Protein AF-X0SS34-F1 (afdb_monomer)

Mean predicted aligned error: 3.99 Å

Structure (mmCIF, N/CA/C/O backbone):
data_AF-X0SS34-F1
#
_entry.id   AF-X0SS34-F1
#
loop_
_atom_site.group_PDB
_atom_site.id
_atom_site.type_symbol
_atom_site.label_atom_id
_atom_site.label_alt_id
_atom_site.label_comp_id
_atom_site.label_asym_id
_atom_site.label_entity_id
_atom_site.label_seq_id
_atom_site.pdbx_PDB_ins_code
_atom_site.Cartn_x
_atom_site.Cartn_y
_atom_site.Cartn_z
_atom_site.occupancy
_atom_site.B_iso_or_equiv
_atom_site.auth_seq_id
_atom_site.auth_comp_id
_atom_site.auth_asym_id
_atom_site.auth_atom_id
_atom_site.pdbx_PDB_model_num
ATOM 1 N N . MET A 1 1 ? -10.205 -12.573 -11.249 1.00 83.62 1 MET A N 1
ATOM 2 C CA . MET A 1 1 ? -9.379 -11.569 -10.538 1.00 83.62 1 MET A CA 1
ATOM 3 C C . MET A 1 1 ? -9.226 -11.989 -9.090 1.00 83.62 1 MET A C 1
ATOM 5 O O . MET A 1 1 ? -10.212 -12.064 -8.363 1.00 83.62 1 MET A O 1
ATOM 9 N N . LYS A 1 2 ? -7.995 -12.260 -8.674 1.00 89.06 2 LYS A N 1
ATOM 10 C CA . LYS A 1 2 ? -7.655 -12.711 -7.327 1.00 89.06 2 LYS A CA 1
ATOM 11 C C . LYS A 1 2 ? -6.965 -11.566 -6.589 1.00 89.06 2 LYS A C 1
ATOM 13 O O . LYS A 1 2 ? -5.850 -11.261 -6.979 1.00 89.06 2 LYS A O 1
ATOM 18 N N . PRO A 1 3 ? -7.567 -10.918 -5.575 1.00 91.94 3 PRO A N 1
ATOM 19 C CA . PRO A 1 3 ? -6.926 -9.805 -4.875 1.00 91.94 3 PRO A CA 1
ATOM 20 C C . PRO A 1 3 ? -5.720 -10.260 -4.052 1.00 91.94 3 PRO A C 1
ATOM 22 O O . PRO A 1 3 ? -5.576 -11.437 -3.710 1.00 91.94 3 PRO A O 1
ATOM 25 N N . TYR A 1 4 ? -4.875 -9.300 -3.689 1.00 95.00 4 TYR A N 1
ATOM 26 C CA . TYR A 1 4 ? -3.825 -9.505 -2.704 1.00 95.00 4 TYR A CA 1
ATOM 27 C C . TYR A 1 4 ? -4.439 -9.872 -1.349 1.00 95.00 4 TYR A C 1
ATOM 29 O O . TYR A 1 4 ? -5.328 -9.185 -0.853 1.00 95.00 4 TYR A O 1
ATOM 37 N N . GLN A 1 5 ? -3.946 -10.957 -0.756 1.00 93.56 5 GLN A N 1
ATOM 38 C CA . GLN A 1 5 ? -4.359 -11.438 0.559 1.00 93.56 5 GLN A CA 1
ATOM 39 C C . GLN A 1 5 ? -3.197 -11.231 1.529 1.00 93.56 5 GLN A C 1
ATOM 41 O O . GLN A 1 5 ? -2.233 -11.998 1.523 1.00 93.56 5 GLN A O 1
ATOM 46 N N . ALA A 1 6 ? -3.270 -10.174 2.336 1.00 94.81 6 ALA A N 1
ATOM 47 C CA . ALA A 1 6 ? -2.283 -9.925 3.380 1.00 94.81 6 ALA A CA 1
ATOM 48 C C . ALA A 1 6 ? -2.383 -11.007 4.478 1.00 94.81 6 ALA A C 1
ATOM 50 O O . ALA A 1 6 ? -3.495 -11.309 4.915 1.00 94.81 6 ALA A O 1
ATOM 51 N N . PRO A 1 7 ? -1.278 -11.585 4.983 1.00 94.69 7 PRO A N 1
ATOM 52 C CA . PRO A 1 7 ? -1.301 -12.612 6.037 1.00 94.69 7 PRO A CA 1
ATOM 53 C C . PRO A 1 7 ? -1.514 -12.012 7.432 1.00 94.69 7 PRO A C 1
ATOM 55 O O . PRO A 1 7 ? -0.974 -10.944 7.718 1.00 94.69 7 PRO A O 1
ATOM 58 N N . LEU A 1 8 ? -2.322 -12.649 8.294 1.00 95.75 8 LEU A N 1
ATOM 59 C CA . LEU A 1 8 ? -2.681 -12.087 9.611 1.00 95.75 8 LEU A CA 1
ATOM 60 C C . LEU A 1 8 ? -1.471 -12.053 10.513 1.00 95.75 8 LEU A C 1
ATOM 62 O O . LEU A 1 8 ? -0.773 -13.049 10.657 1.00 95.75 8 LEU A O 1
ATOM 66 N N . ASN A 1 9 ? -1.255 -10.893 11.119 1.00 96.50 9 ASN A N 1
ATOM 67 C CA . ASN A 1 9 ? -0.244 -10.722 12.135 1.00 96.50 9 ASN A CA 1
ATOM 68 C C . ASN A 1 9 ? -0.932 -10.344 13.442 1.00 96.50 9 ASN A C 1
ATOM 70 O O . ASN A 1 9 ? -1.199 -9.174 13.707 1.00 96.50 9 ASN A O 1
ATOM 74 N N . GLU A 1 10 ? -1.230 -11.356 14.253 1.00 95.62 10 GLU A N 1
ATOM 75 C CA . GLU A 1 10 ? -1.858 -11.180 15.568 1.00 95.62 10 GLU A CA 1
ATOM 76 C C . GLU A 1 10 ? -0.973 -10.384 16.541 1.00 95.62 10 GLU A C 1
ATOM 78 O O . GLU A 1 10 ? -1.476 -9.790 17.489 1.00 95.62 10 GLU A O 1
ATOM 83 N N . ALA A 1 11 ? 0.338 -10.320 16.285 1.00 95.75 11 ALA A N 1
ATOM 84 C CA . ALA A 1 11 ? 1.299 -9.573 17.091 1.00 95.75 11 ALA A CA 1
ATOM 85 C C . ALA A 1 11 ? 1.474 -8.106 16.642 1.00 95.75 11 ALA A C 1
ATOM 87 O O . ALA A 1 11 ? 2.364 -7.412 17.139 1.00 95.75 11 ALA A O 1
ATOM 88 N N . PHE A 1 12 ? 0.669 -7.613 15.693 1.00 95.44 12 PHE A N 1
ATOM 89 C CA . PHE A 1 12 ? 0.750 -6.227 15.235 1.00 95.44 12 PHE A CA 1
ATOM 90 C C . PHE A 1 12 ? 0.122 -5.256 16.250 1.00 95.44 12 PHE A C 1
ATOM 92 O O . PHE A 1 12 ? -1.094 -5.228 16.423 1.00 95.44 12 PHE A O 1
ATOM 99 N N . VAL A 1 13 ? 0.953 -4.432 16.898 1.00 95.06 13 VAL A N 1
ATOM 100 C CA . VAL A 1 13 ? 0.562 -3.529 18.002 1.00 95.06 13 VAL A CA 1
ATOM 101 C C . VAL A 1 13 ? 1.133 -2.112 17.837 1.00 95.06 13 VAL A C 1
ATOM 103 O O . VAL A 1 13 ? 2.108 -1.915 17.106 1.00 95.06 13 VAL A O 1
ATOM 106 N N . GLY A 1 14 ? 0.572 -1.124 18.550 1.00 94.50 14 GLY A N 1
ATOM 107 C CA . GLY A 1 14 ? 1.178 0.206 18.732 1.00 94.50 14 GLY A CA 1
ATOM 108 C C . GLY A 1 14 ? 1.018 1.162 17.546 1.00 94.50 14 GLY A C 1
ATOM 109 O O . GLY A 1 14 ? 1.867 2.026 17.324 1.00 94.50 14 GLY A O 1
ATOM 110 N N . ARG A 1 15 ? -0.031 0.967 16.742 1.00 96.56 15 ARG A N 1
ATOM 111 C CA . ARG A 1 15 ? -0.343 1.733 15.518 1.00 96.56 15 ARG A CA 1
ATOM 112 C C . ARG A 1 15 ? -1.808 2.149 15.439 1.00 96.56 15 ARG A C 1
ATOM 114 O O . ARG A 1 15 ? -2.336 2.400 14.361 1.00 96.56 15 ARG A O 1
ATOM 121 N N . GLU A 1 16 ? -2.494 2.167 16.571 1.00 96.88 16 GLU A N 1
ATOM 122 C CA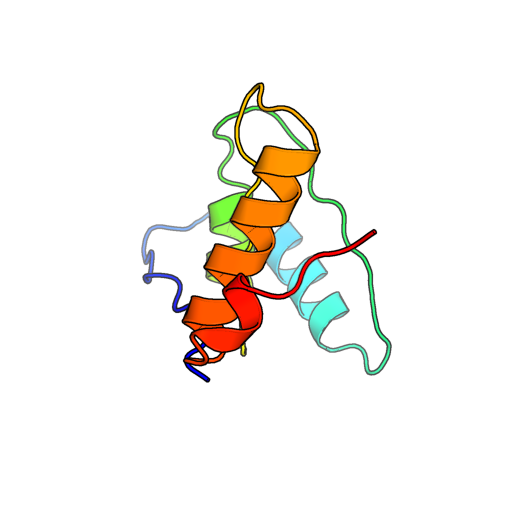 . GLU A 1 16 ? -3.938 2.357 16.674 1.00 96.88 16 GLU A CA 1
ATOM 123 C C . GLU A 1 16 ? -4.357 3.712 16.083 1.00 96.88 16 GLU A C 1
ATOM 125 O O . GLU A 1 16 ? -5.341 3.792 15.352 1.00 96.88 16 GLU A O 1
ATOM 130 N N . THR A 1 17 ? -3.563 4.762 16.316 1.00 97.62 17 THR A N 1
ATOM 131 C CA . THR A 1 17 ? -3.808 6.106 15.773 1.00 97.62 17 THR A CA 1
ATOM 132 C C . THR A 1 17 ? -3.670 6.150 14.251 1.00 97.62 17 THR A C 1
ATOM 134 O O . THR A 1 17 ? -4.537 6.694 13.566 1.00 97.62 17 THR A O 1
ATOM 137 N N . GLU A 1 18 ? -2.595 5.587 13.690 1.00 97.62 18 GLU A N 1
ATOM 138 C CA . GLU A 1 18 ? -2.395 5.566 12.239 1.00 97.62 18 GLU A CA 1
ATOM 139 C C . GLU A 1 18 ? -3.410 4.668 11.536 1.00 97.62 18 GLU A C 1
ATOM 141 O O . GLU A 1 18 ? -3.914 5.046 10.479 1.00 97.62 18 GLU A O 1
ATOM 146 N N . ARG A 1 19 ? -3.739 3.518 12.138 1.00 97.00 19 ARG A N 1
ATOM 147 C CA . ARG A 1 19 ? -4.795 2.624 11.657 1.00 97.00 19 ARG A CA 1
ATOM 148 C C . ARG A 1 19 ? -6.125 3.351 11.582 1.00 97.00 19 ARG A C 1
ATOM 150 O O . ARG A 1 19 ? -6.718 3.374 10.514 1.00 97.00 19 ARG A O 1
ATOM 157 N N . ARG A 1 20 ? -6.532 4.024 12.663 1.00 97.19 20 ARG A N 1
ATOM 158 C CA . ARG A 1 20 ? -7.782 4.787 12.696 1.00 97.19 20 ARG A CA 1
ATOM 159 C C . ARG A 1 20 ? -7.831 5.846 11.598 1.00 97.19 20 ARG A C 1
ATOM 161 O O . ARG A 1 20 ? -8.798 5.913 10.859 1.00 97.19 20 ARG A O 1
ATOM 168 N N . ARG A 1 21 ? -6.755 6.619 11.417 1.00 96.44 21 ARG A N 1
ATOM 169 C CA . ARG A 1 21 ? -6.695 7.643 10.360 1.00 96.44 21 ARG A CA 1
ATOM 170 C C . ARG A 1 21 ? -6.820 7.050 8.952 1.00 96.44 21 ARG A C 1
ATOM 172 O O . ARG A 1 21 ? -7.401 7.679 8.073 1.00 96.44 21 ARG A O 1
ATOM 179 N N . LEU A 1 22 ? -6.229 5.880 8.719 1.00 96.88 22 LEU A N 1
ATOM 180 C CA . LEU A 1 22 ? -6.338 5.160 7.450 1.00 96.88 22 LEU A CA 1
ATOM 181 C C . LEU A 1 22 ? -7.745 4.565 7.263 1.00 96.88 22 LEU A C 1
ATOM 183 O O . LEU A 1 22 ? -8.308 4.681 6.179 1.00 96.88 22 LEU A O 1
ATOM 187 N N . GLU A 1 23 ? -8.333 3.986 8.309 1.00 95.81 23 GLU A N 1
ATOM 188 C CA . GLU A 1 23 ? -9.708 3.467 8.314 1.00 95.81 23 GLU A CA 1
ATOM 189 C C . GLU A 1 23 ? -10.711 4.587 7.997 1.00 95.81 23 GLU A C 1
ATOM 191 O O . GLU A 1 23 ? -11.459 4.450 7.030 1.00 95.81 23 GLU A O 1
ATOM 196 N N . ASP A 1 24 ? -10.618 5.730 8.687 1.00 95.56 24 ASP A N 1
ATOM 197 C CA . ASP A 1 24 ? -11.455 6.916 8.462 1.00 95.56 24 ASP A CA 1
ATOM 198 C C . ASP A 1 24 ? -11.375 7.400 7.001 1.00 95.56 24 ASP A C 1
ATOM 200 O O . ASP A 1 24 ? -12.392 7.705 6.382 1.00 95.56 24 ASP A O 1
ATOM 204 N N . LEU A 1 25 ? -10.169 7.452 6.413 1.00 94.69 25 LEU A N 1
ATOM 205 C CA . LEU A 1 25 ? -9.981 7.800 4.996 1.00 94.69 25 LEU A CA 1
ATOM 206 C C . LEU A 1 25 ? -10.607 6.759 4.069 1.00 94.69 25 LEU A C 1
ATOM 208 O O . LEU A 1 25 ? -11.202 7.102 3.051 1.00 94.69 25 LEU A O 1
ATOM 212 N N . GLY A 1 26 ? -10.466 5.483 4.414 1.00 91.56 26 GLY A N 1
ATOM 213 C CA . GLY A 1 26 ? -11.013 4.387 3.639 1.00 91.56 26 GLY A CA 1
ATOM 214 C C . GLY A 1 26 ? -12.538 4.285 3.700 1.00 91.56 26 GLY A C 1
ATOM 215 O O . GLY A 1 26 ? -13.105 3.570 2.877 1.00 91.56 26 GLY A O 1
ATOM 216 N N . GLU A 1 27 ? -13.196 4.903 4.676 1.00 92.94 27 GLU A N 1
ATOM 217 C CA . GLU A 1 27 ? -14.660 4.942 4.808 1.00 92.94 27 GLU A CA 1
ATOM 218 C C . GLU A 1 27 ? -15.302 6.113 4.050 1.00 92.94 27 GLU A C 1
ATOM 220 O O . GLU A 1 27 ? -16.517 6.134 3.845 1.00 92.94 27 GLU A O 1
ATOM 225 N N . GLN A 1 28 ? -14.502 7.073 3.579 1.00 93.19 28 GLN A N 1
ATOM 226 C CA . GLN A 1 28 ? -14.999 8.179 2.766 1.00 93.19 28 GLN A CA 1
ATOM 227 C C . GLN A 1 28 ? -15.526 7.681 1.413 1.00 93.19 28 GLN A C 1
ATOM 229 O O . GLN A 1 28 ? -14.951 6.800 0.778 1.00 93.19 28 GLN A O 1
ATOM 234 N N . GLN A 1 29 ? -16.602 8.304 0.924 1.00 89.44 29 GLN A N 1
ATOM 235 C CA . GLN A 1 29 ? -17.181 7.998 -0.394 1.00 89.44 29 GLN A CA 1
ATOM 236 C C . GLN A 1 29 ? -16.422 8.645 -1.567 1.00 89.44 29 GLN A C 1
ATOM 238 O O . GLN A 1 29 ? -16.844 8.537 -2.718 1.00 89.44 29 GLN A O 1
ATOM 243 N N . SER A 1 30 ? -15.307 9.324 -1.294 1.00 93.44 30 SER A N 1
ATOM 244 C CA . SER A 1 30 ? -14.463 9.975 -2.295 1.00 93.44 30 SER A CA 1
ATOM 245 C C . SER A 1 30 ? -13.126 9.248 -2.468 1.00 93.44 30 SER A C 1
ATOM 247 O O . SER A 1 30 ? -12.532 8.836 -1.470 1.00 93.44 30 SER A O 1
ATOM 249 N N . PRO A 1 31 ? -12.587 9.159 -3.698 1.00 93.25 31 PRO A N 1
ATOM 250 C CA . PRO A 1 31 ? -11.233 8.661 -3.925 1.00 93.25 31 PRO A CA 1
ATOM 251 C C . PRO A 1 31 ? -10.184 9.496 -3.179 1.00 93.25 31 PRO A C 1
ATOM 253 O O . PRO A 1 31 ? -10.256 10.725 -3.167 1.00 93.25 31 PRO A O 1
ATOM 256 N N . ALA A 1 32 ? -9.174 8.833 -2.613 1.00 92.50 32 ALA A N 1
ATOM 257 C CA . ALA A 1 32 ? -8.072 9.477 -1.905 1.00 92.50 32 ALA A CA 1
ATOM 258 C C . ALA A 1 32 ? -6.718 8.905 -2.344 1.00 92.50 32 ALA A C 1
ATOM 260 O O . ALA A 1 32 ? -6.591 7.715 -2.632 1.00 92.50 32 ALA A O 1
ATOM 261 N N . ILE A 1 33 ? -5.690 9.757 -2.353 1.00 95.00 33 ILE A N 1
ATOM 262 C CA . ILE A 1 33 ? -4.292 9.360 -2.550 1.00 95.00 33 ILE A CA 1
ATOM 263 C C . ILE A 1 33 ? -3.557 9.590 -1.231 1.00 95.00 33 ILE A C 1
ATOM 265 O O . ILE A 1 33 ? -3.561 10.698 -0.697 1.00 95.00 33 ILE A O 1
ATOM 269 N N . VAL A 1 34 ? -2.917 8.543 -0.709 1.00 94.19 34 VAL A N 1
ATOM 270 C CA . VAL A 1 34 ? -2.209 8.580 0.576 1.00 94.19 34 VAL A CA 1
ATOM 271 C C . VAL A 1 34 ? -0.743 8.229 0.365 1.00 94.19 34 VAL A C 1
ATOM 273 O O . VAL A 1 34 ? -0.418 7.215 -0.249 1.00 94.19 34 VAL A O 1
ATOM 276 N N . VAL A 1 35 ? 0.149 9.051 0.920 1.00 95.88 35 VAL A N 1
ATOM 277 C CA . VAL A 1 35 ? 1.596 8.806 0.923 1.00 95.88 35 VAL A CA 1
ATOM 278 C C . VAL A 1 35 ? 2.046 8.502 2.350 1.00 95.88 35 VAL A C 1
ATOM 280 O O . VAL A 1 35 ? 2.017 9.374 3.215 1.00 95.88 35 VAL A O 1
ATOM 283 N N . VAL A 1 36 ? 2.487 7.266 2.600 1.00 95.56 36 VAL A N 1
ATOM 284 C CA . VAL A 1 36 ? 3.028 6.839 3.902 1.00 95.56 36 VAL A CA 1
ATOM 285 C C . VAL A 1 36 ? 4.553 6.791 3.835 1.00 95.56 36 VAL A C 1
ATOM 287 O O . VAL A 1 36 ? 5.133 5.973 3.122 1.00 95.56 36 VAL A O 1
ATOM 290 N N . TYR A 1 37 ? 5.224 7.642 4.610 1.00 96.00 37 TYR A N 1
ATOM 291 C CA . TYR A 1 37 ? 6.685 7.753 4.635 1.00 96.00 37 TYR A CA 1
ATOM 292 C C . TYR A 1 37 ? 7.268 7.466 6.026 1.00 96.00 37 TYR A C 1
ATOM 294 O O . TYR A 1 37 ? 6.565 7.421 7.030 1.00 96.00 37 TYR A O 1
ATOM 302 N N . GLY A 1 38 ? 8.577 7.202 6.084 1.00 95.00 38 GLY A N 1
ATOM 303 C CA . GLY A 1 38 ? 9.295 6.897 7.327 1.00 95.00 38 GLY A CA 1
ATOM 304 C C . GLY A 1 38 ? 10.527 6.019 7.100 1.00 95.00 38 GLY A C 1
ATOM 305 O O . GLY A 1 38 ? 10.753 5.523 5.991 1.00 95.00 38 GLY A O 1
ATOM 306 N N . ARG A 1 39 ? 11.320 5.780 8.154 1.00 93.94 39 ARG A N 1
ATOM 307 C CA . ARG A 1 39 ? 12.577 5.004 8.088 1.00 93.94 39 ARG A CA 1
ATOM 308 C C . ARG A 1 39 ? 12.364 3.602 7.492 1.00 93.94 39 ARG A C 1
ATOM 310 O O . ARG A 1 39 ? 11.275 3.023 7.559 1.00 93.94 39 ARG A O 1
ATOM 317 N N . ARG A 1 40 ? 13.409 3.037 6.877 1.00 88.69 40 ARG A N 1
ATOM 318 C CA . ARG A 1 40 ? 13.400 1.635 6.417 1.00 88.69 40 ARG A CA 1
ATOM 319 C C . ARG A 1 40 ? 13.054 0.730 7.611 1.00 88.69 40 ARG A C 1
ATOM 321 O O . ARG A 1 40 ? 13.547 0.974 8.705 1.00 88.69 40 ARG A O 1
ATOM 328 N N . ARG A 1 41 ? 12.221 -0.294 7.399 1.00 90.50 41 ARG A N 1
ATOM 329 C CA . ARG A 1 41 ? 11.841 -1.313 8.404 1.00 90.50 41 ARG A CA 1
ATOM 330 C C . ARG A 1 41 ? 10.968 -0.872 9.593 1.00 90.50 41 ARG A C 1
ATOM 332 O O . ARG A 1 41 ? 10.779 -1.660 10.503 1.00 90.50 41 ARG A O 1
ATOM 339 N N . VAL A 1 42 ? 10.345 0.310 9.575 1.00 94.56 42 VAL A N 1
ATOM 340 C CA . VAL A 1 42 ? 9.378 0.704 10.636 1.00 94.56 42 VAL A CA 1
ATOM 341 C C . VAL A 1 42 ? 7.991 0.043 10.519 1.00 94.56 42 VAL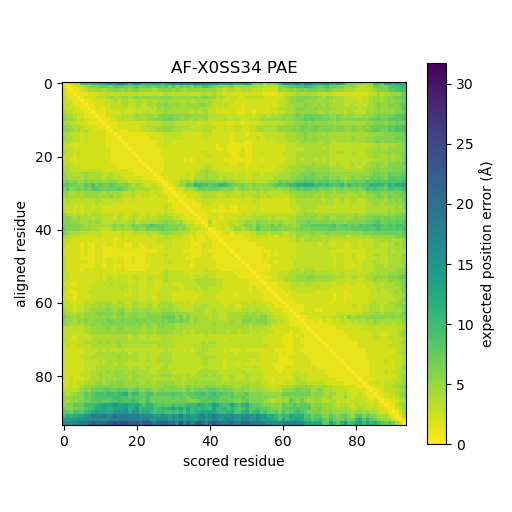 A C 1
ATOM 343 O O . VAL A 1 42 ? 7.071 0.444 11.221 1.00 94.56 42 VAL A O 1
ATOM 346 N N . GLY A 1 43 ? 7.809 -0.923 9.611 1.00 95.19 43 GLY A N 1
ATOM 347 C CA . GLY A 1 43 ? 6.525 -1.617 9.432 1.00 95.19 43 GLY A CA 1
ATOM 348 C C . GLY A 1 43 ? 5.469 -0.841 8.637 1.00 95.19 43 GLY A C 1
ATOM 349 O O . GLY A 1 43 ? 4.284 -1.016 8.872 1.00 95.19 43 GLY A O 1
ATOM 350 N N . LYS A 1 44 ? 5.864 0.028 7.694 1.00 96.62 44 LYS A N 1
ATOM 351 C CA . LYS A 1 44 ? 4.903 0.795 6.866 1.00 96.62 44 LYS A CA 1
ATOM 352 C C . LYS A 1 44 ? 4.018 -0.102 5.996 1.00 96.62 44 LYS A C 1
ATOM 354 O O . LYS A 1 44 ? 2.819 0.119 5.916 1.00 96.62 44 LYS A O 1
ATOM 359 N N . THR A 1 45 ? 4.622 -1.095 5.345 1.00 95.75 45 THR A N 1
ATOM 360 C CA . THR A 1 45 ? 3.895 -2.075 4.528 1.00 95.75 45 THR A CA 1
ATOM 361 C C . THR A 1 45 ? 2.937 -2.877 5.400 1.00 95.75 45 THR A C 1
ATOM 363 O O .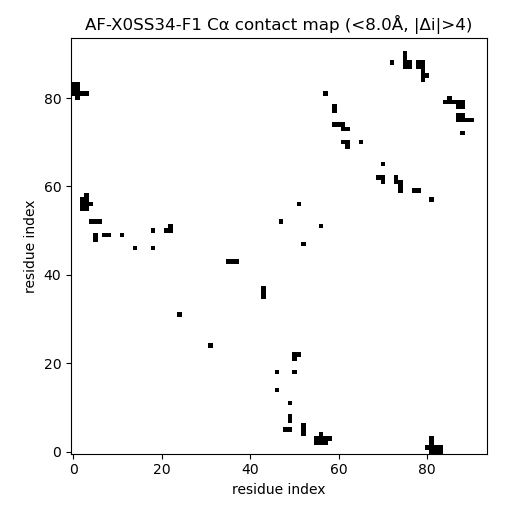 THR A 1 45 ? 1.756 -2.940 5.090 1.00 95.75 45 THR A O 1
ATOM 366 N N . GLU A 1 46 ? 3.428 -3.364 6.542 1.00 96.81 46 GLU A N 1
ATOM 367 C CA . GLU A 1 46 ? 2.627 -4.078 7.539 1.00 96.81 46 GLU A CA 1
ATOM 368 C C . GLU A 1 46 ? 1.425 -3.247 8.010 1.00 96.81 46 GLU A C 1
ATOM 370 O O . GLU A 1 46 ? 0.313 -3.751 8.059 1.00 96.81 46 GLU A O 1
ATOM 375 N N . LEU A 1 47 ? 1.614 -1.950 8.282 1.00 97.56 47 LEU A N 1
ATOM 376 C CA . LEU A 1 47 ? 0.525 -1.050 8.662 1.00 97.56 47 LEU A CA 1
ATOM 377 C C . LEU A 1 47 ? -0.595 -1.032 7.617 1.00 97.56 47 LEU A C 1
ATOM 379 O O . LEU A 1 47 ? -1.757 -1.203 7.974 1.00 97.56 47 LEU A O 1
ATOM 383 N N . LEU A 1 48 ? -0.260 -0.842 6.340 1.00 96.50 48 LEU A N 1
ATOM 384 C CA . LEU A 1 48 ? -1.251 -0.822 5.260 1.00 96.50 48 LEU A CA 1
ATOM 385 C C . LEU A 1 48 ? -1.927 -2.189 5.093 1.00 96.50 48 LEU A C 1
ATOM 387 O O . LEU A 1 48 ? -3.147 -2.261 4.950 1.00 96.50 48 LEU A O 1
ATOM 391 N N . GLU A 1 49 ? -1.142 -3.262 5.154 1.00 96.62 49 GLU A N 1
ATOM 392 C CA . GLU A 1 49 ? -1.611 -4.639 5.010 1.00 96.62 49 GLU A CA 1
ATOM 393 C C . GLU A 1 49 ? -2.557 -5.052 6.137 1.00 96.62 49 GLU A C 1
ATOM 395 O O . GLU A 1 49 ? -3.631 -5.574 5.857 1.00 96.62 49 GLU A O 1
ATOM 400 N N . GLN A 1 50 ? -2.217 -4.776 7.397 1.00 97.19 50 GLN A N 1
ATOM 401 C CA . GLN A 1 50 ? -3.079 -5.092 8.536 1.00 97.19 50 GLN A CA 1
ATOM 402 C C . GLN A 1 50 ? -4.336 -4.215 8.569 1.00 97.19 50 GLN A C 1
ATOM 404 O O . GLN A 1 50 ? -5.409 -4.721 8.887 1.00 97.19 50 GLN A O 1
ATOM 409 N N . THR A 1 51 ? -4.234 -2.933 8.196 1.00 96.69 51 THR A N 1
ATOM 410 C CA . THR A 1 51 ? -5.383 -2.007 8.192 1.00 96.69 51 THR A CA 1
ATOM 411 C C . THR A 1 51 ? -6.422 -2.387 7.140 1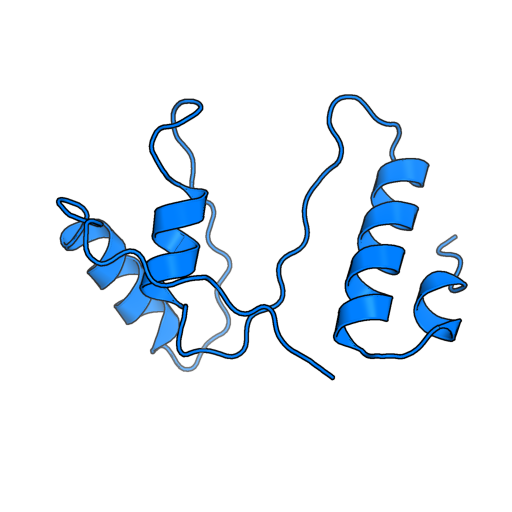.00 96.69 51 THR A C 1
ATOM 413 O O . THR A 1 51 ? -7.617 -2.423 7.421 1.00 96.69 51 THR A O 1
ATOM 416 N N . TYR A 1 52 ? -5.982 -2.692 5.917 1.00 95.69 52 TYR A N 1
ATOM 417 C CA . TYR A 1 52 ? -6.891 -2.922 4.793 1.00 95.69 52 TYR A CA 1
ATOM 418 C C . TYR A 1 52 ? -7.023 -4.388 4.378 1.00 95.69 52 TYR A C 1
ATOM 420 O O . TYR A 1 52 ? -7.663 -4.670 3.370 1.00 95.69 52 TYR A O 1
ATOM 428 N N . ARG A 1 53 ? -6.465 -5.322 5.153 1.00 95.19 53 ARG A N 1
ATOM 429 C CA . ARG A 1 53 ? -6.533 -6.781 4.960 1.00 95.19 53 ARG A CA 1
ATOM 430 C C . ARG A 1 53 ? -7.877 -7.290 4.446 1.00 95.19 53 ARG A C 1
ATOM 432 O O . ARG A 1 53 ? -7.911 -8.133 3.561 1.00 95.19 53 ARG A O 1
ATOM 439 N N . ASN A 1 54 ? -8.967 -6.812 5.044 1.00 93.62 54 ASN A N 1
ATOM 440 C CA . ASN A 1 54 ? -10.323 -7.294 4.772 1.00 93.62 54 ASN A CA 1
ATOM 441 C C . ASN A 1 54 ? -10.974 -6.597 3.564 1.00 93.62 54 ASN A C 1
ATOM 443 O O . ASN A 1 54 ? -12.168 -6.761 3.324 1.00 93.62 54 ASN A O 1
ATOM 447 N N . ARG A 1 55 ? -10.215 -5.786 2.819 1.00 92.94 55 A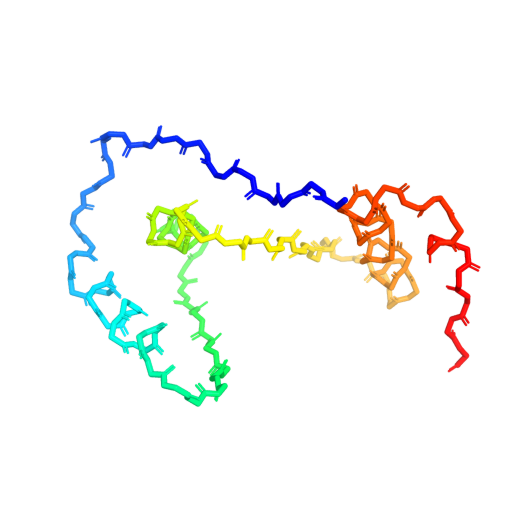RG A N 1
ATOM 448 C CA . ARG A 1 55 ? -10.662 -5.103 1.604 1.00 92.94 55 ARG A CA 1
ATOM 449 C C . ARG A 1 55 ? -10.123 -5.801 0.362 1.00 92.94 55 ARG A C 1
ATOM 451 O O . ARG A 1 55 ? -9.207 -6.618 0.413 1.00 92.94 55 ARG A O 1
ATOM 458 N N . PHE A 1 56 ? -10.675 -5.430 -0.787 1.00 92.81 56 PHE A N 1
ATOM 459 C CA . PHE A 1 56 ? -10.113 -5.816 -2.071 1.00 92.81 56 PHE A CA 1
ATOM 460 C C . PHE A 1 56 ? -8.811 -5.042 -2.317 1.00 92.81 56 PHE A C 1
ATOM 462 O O . PHE A 1 56 ? -8.842 -3.838 -2.572 1.00 92.81 56 PHE A O 1
ATOM 469 N N . LEU A 1 57 ? -7.669 -5.723 -2.221 1.00 94.19 57 LEU A N 1
ATOM 470 C CA . LEU A 1 57 ? -6.353 -5.105 -2.354 1.00 94.19 57 LEU A CA 1
ATOM 471 C C . LEU A 1 57 ? -5.665 -5.480 -3.664 1.00 94.19 57 LEU A C 1
ATOM 473 O O . LEU A 1 57 ? -5.662 -6.636 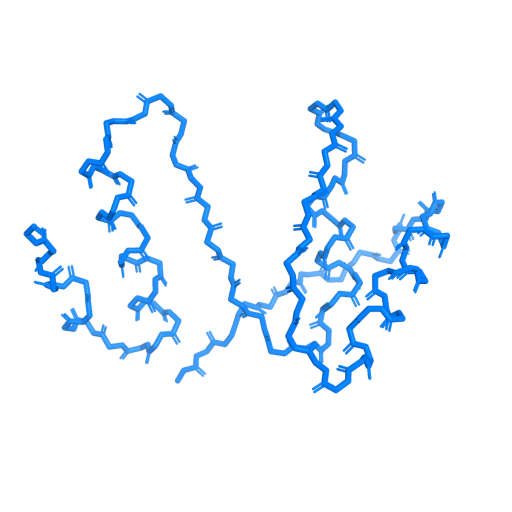-4.083 1.00 94.19 57 LEU A O 1
ATOM 477 N N . ILE A 1 58 ? -5.001 -4.495 -4.261 1.00 95.06 58 ILE A N 1
ATOM 478 C CA . ILE A 1 58 ? -3.998 -4.689 -5.306 1.00 95.06 58 ILE A CA 1
ATOM 479 C C . ILE A 1 58 ? -2.696 -4.125 -4.753 1.00 95.06 58 ILE A C 1
ATOM 481 O O . ILE A 1 58 ? -2.636 -2.956 -4.375 1.00 95.06 58 ILE A O 1
ATOM 485 N N . LYS A 1 59 ? -1.658 -4.957 -4.693 1.00 95.50 59 LYS A N 1
ATOM 486 C CA . LYS A 1 59 ? -0.336 -4.554 -4.217 1.00 95.50 59 LYS A CA 1
ATOM 487 C C . LYS A 1 59 ? 0.664 -4.627 -5.361 1.00 95.50 59 LYS A C 1
ATOM 489 O O . LYS A 1 59 ? 0.921 -5.712 -5.881 1.00 95.50 59 LYS A O 1
ATOM 494 N N . LEU A 1 60 ? 1.213 -3.474 -5.722 1.00 95.69 60 LEU A N 1
ATOM 495 C CA . LEU A 1 60 ? 2.259 -3.318 -6.727 1.00 95.69 60 LEU A CA 1
ATOM 496 C C . LEU A 1 60 ? 3.529 -2.836 -6.030 1.00 95.69 60 LEU A C 1
ATOM 498 O O . LEU A 1 60 ? 3.459 -2.014 -5.114 1.00 95.69 60 LEU A O 1
ATOM 502 N N . GLU A 1 61 ? 4.679 -3.350 -6.442 1.00 95.38 61 GLU A N 1
ATOM 503 C CA . GLU A 1 61 ? 5.964 -3.045 -5.810 1.00 95.38 61 GLU A CA 1
ATOM 504 C C . GLU A 1 61 ? 6.955 -2.554 -6.857 1.00 95.38 61 GLU A C 1
ATOM 506 O O . GLU A 1 61 ? 6.983 -3.046 -7.976 1.00 95.38 61 GLU A O 1
ATOM 511 N N . GLY A 1 62 ? 7.765 -1.562 -6.499 1.00 94.88 62 GLY A N 1
ATOM 512 C CA . GLY A 1 62 ? 8.844 -1.098 -7.363 1.00 94.88 62 GLY A CA 1
ATOM 513 C C . GLY A 1 62 ? 10.077 -1.987 -7.238 1.00 94.88 62 GLY A C 1
ATOM 514 O O . GLY A 1 62 ? 10.396 -2.486 -6.159 1.00 94.88 62 GLY A O 1
ATOM 515 N N . LEU A 1 63 ? 10.815 -2.125 -8.332 1.00 96.00 63 LEU A N 1
ATOM 516 C CA . LEU A 1 63 ? 12.125 -2.758 -8.347 1.00 96.00 63 LEU A CA 1
ATOM 517 C C . LEU A 1 63 ? 13.205 -1.776 -7.869 1.00 96.00 63 LEU A C 1
ATOM 519 O O . LEU A 1 63 ? 13.240 -0.614 -8.273 1.00 96.00 63 LEU A O 1
ATOM 523 N N . GLU A 1 64 ? 14.133 -2.233 -7.036 1.00 94.25 64 GLU A N 1
ATOM 524 C CA . GLU A 1 64 ? 15.238 -1.393 -6.567 1.00 94.25 64 GLU A CA 1
ATOM 525 C C . GLU A 1 64 ? 16.284 -1.182 -7.678 1.00 94.25 64 GLU A C 1
ATOM 527 O O . GLU A 1 64 ? 16.756 -2.141 -8.291 1.00 94.25 64 GLU A O 1
ATOM 532 N N . ASN A 1 65 ? 16.661 0.078 -7.930 1.00 94.88 65 ASN A N 1
ATOM 533 C CA . ASN A 1 65 ? 17.712 0.470 -8.883 1.00 94.88 65 ASN A CA 1
ATOM 534 C C . ASN A 1 65 ? 17.536 -0.096 -10.308 1.00 94.88 65 ASN A C 1
ATOM 536 O O . ASN A 1 65 ? 18.511 -0.456 -10.970 1.00 94.88 65 ASN A O 1
ATOM 540 N N . LYS A 1 66 ? 16.292 -0.196 -10.794 1.00 96.50 66 LYS A N 1
ATOM 541 C CA . LYS A 1 66 ? 15.982 -0.640 -12.161 1.00 96.50 66 LYS A CA 1
ATOM 542 C C . LYS A 1 66 ? 15.509 0.513 -13.052 1.00 96.50 66 LYS A C 1
ATOM 544 O O . LYS A 1 66 ? 14.888 1.448 -12.543 1.00 96.50 66 LYS A O 1
ATOM 549 N N . PRO A 1 67 ? 15.785 0.449 -14.370 1.00 95.75 67 PRO A N 1
ATOM 550 C CA . PRO A 1 67 ? 15.336 1.460 -15.323 1.00 95.75 67 PRO A CA 1
ATOM 551 C C . PRO A 1 67 ? 13.810 1.473 -15.446 1.00 95.75 67 PRO A C 1
ATOM 553 O O . PRO A 1 67 ? 13.149 0.477 -15.154 1.00 95.75 67 PRO A O 1
ATOM 556 N N . GLN A 1 68 ? 13.264 2.589 -15.934 1.00 93.75 68 GLN A N 1
ATOM 557 C CA . GLN A 1 68 ? 11.822 2.806 -16.085 1.00 93.75 68 GLN A CA 1
ATOM 558 C C . GLN A 1 68 ? 11.115 1.661 -16.822 1.00 93.75 68 GLN A C 1
ATOM 560 O O . GLN A 1 68 ? 10.097 1.181 -16.335 1.00 93.75 68 GLN A O 1
ATOM 565 N N . GLN A 1 69 ? 11.677 1.171 -17.933 1.00 92.50 69 GLN A N 1
ATOM 566 C CA . GLN A 1 69 ? 11.065 0.076 -18.691 1.00 92.50 69 GLN A CA 1
ATOM 567 C C . GLN A 1 69 ? 10.874 -1.180 -17.831 1.00 92.50 69 GLN A C 1
ATOM 569 O O . GLN A 1 69 ? 9.785 -1.736 -17.777 1.00 92.50 69 GLN A O 1
ATOM 574 N N . ALA A 1 70 ? 11.896 -1.563 -17.061 1.00 93.94 70 ALA A N 1
ATOM 575 C CA . ALA A 1 70 ? 11.807 -2.715 -16.171 1.00 93.94 70 ALA A CA 1
ATOM 576 C C . ALA A 1 70 ? 10.777 -2.512 -15.043 1.00 93.94 70 ALA A C 1
ATOM 578 O O . ALA A 1 70 ? 10.175 -3.483 -14.595 1.00 93.94 70 ALA A O 1
ATOM 579 N N . GLN A 1 71 ? 10.553 -1.271 -14.589 1.00 94.62 71 GLN A N 1
ATOM 580 C CA . GLN A 1 71 ? 9.481 -0.962 -13.630 1.00 94.62 71 GLN A CA 1
ATOM 581 C C . GLN A 1 71 ? 8.101 -1.168 -14.255 1.00 94.62 71 GLN A C 1
ATOM 583 O O . GLN A 1 71 ? 7.229 -1.775 -13.637 1.00 94.62 71 GLN A O 1
ATOM 588 N N . MET A 1 72 ? 7.910 -0.676 -15.482 1.00 93.19 72 MET A N 1
ATOM 589 C CA . MET A 1 72 ? 6.650 -0.798 -16.217 1.00 93.19 72 MET A CA 1
ATOM 590 C C . MET A 1 72 ? 6.331 -2.265 -16.504 1.00 93.19 72 MET A C 1
ATOM 592 O O . MET A 1 72 ? 5.244 -2.729 -16.161 1.00 93.19 72 MET A O 1
ATOM 596 N N . ASP A 1 73 ? 7.306 -3.017 -17.017 1.00 93.00 73 ASP A N 1
ATOM 597 C CA . ASP A 1 73 ? 7.172 -4.4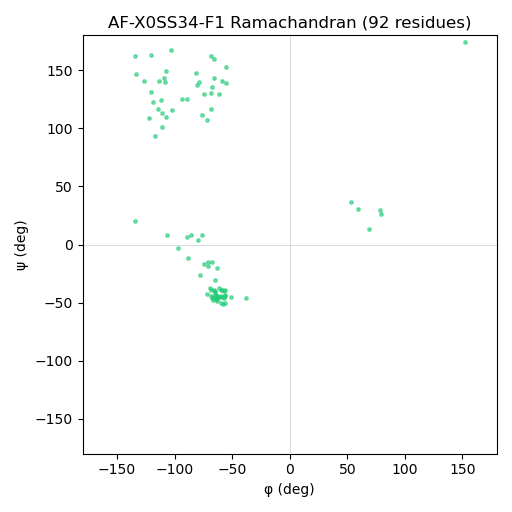54 -17.265 1.00 93.00 73 ASP A CA 1
ATOM 598 C C . ASP A 1 73 ? 6.799 -5.203 -15.974 1.00 93.00 73 ASP A C 1
ATOM 600 O O . ASP A 1 73 ? 5.948 -6.095 -15.975 1.00 93.00 73 ASP A O 1
ATOM 604 N N . HIS A 1 74 ? 7.394 -4.811 -14.842 1.00 94.94 74 HIS A N 1
ATOM 605 C CA . HIS A 1 74 ? 7.112 -5.424 -13.549 1.00 94.94 74 HIS A CA 1
ATOM 606 C C . HIS A 1 74 ? 5.701 -5.126 -13.037 1.00 94.94 74 HIS A C 1
ATOM 608 O O . HIS A 1 74 ? 5.010 -6.047 -12.596 1.00 94.94 74 HIS A O 1
ATOM 614 N N . VAL A 1 75 ? 5.242 -3.876 -13.139 1.00 94.31 75 VAL A N 1
ATOM 615 C CA . VAL A 1 75 ? 3.867 -3.498 -12.786 1.00 94.31 75 VAL A CA 1
ATOM 616 C C . VAL A 1 75 ? 2.863 -4.272 -13.638 1.00 94.31 75 VAL A C 1
ATOM 618 O O . VAL A 1 75 ? 1.908 -4.827 -13.096 1.00 94.31 75 VAL A O 1
ATOM 621 N N . MET A 1 76 ? 3.098 -4.382 -14.948 1.00 93.81 76 MET A N 1
ATOM 622 C CA . MET A 1 76 ? 2.207 -5.118 -15.850 1.00 93.81 76 MET A CA 1
ATOM 623 C C . MET A 1 76 ? 2.187 -6.613 -15.556 1.00 93.81 76 MET A C 1
ATOM 625 O O . MET A 1 76 ? 1.121 -7.230 -15.545 1.00 93.81 76 MET A O 1
ATOM 629 N N . TYR A 1 77 ? 3.342 -7.191 -15.235 1.00 93.44 77 TYR A N 1
ATOM 630 C CA . TYR A 1 77 ? 3.436 -8.568 -14.771 1.00 93.44 77 TYR A CA 1
ATOM 631 C C . TYR A 1 77 ? 2.654 -8.803 -13.468 1.00 93.44 77 TYR A C 1
ATOM 633 O O . TYR A 1 77 ? 1.922 -9.790 -13.356 1.00 93.44 77 TYR A O 1
ATOM 641 N N . GLN A 1 78 ? 2.778 -7.908 -12.483 1.00 94.62 78 GLN A N 1
ATOM 642 C CA . GLN A 1 78 ? 2.025 -7.996 -11.228 1.00 94.62 78 GLN A CA 1
ATOM 643 C C . GLN A 1 78 ? 0.517 -7.847 -11.470 1.00 94.62 78 GLN A C 1
ATOM 645 O O . GLN A 1 78 ? -0.270 -8.634 -10.945 1.00 94.62 78 GLN A O 1
ATOM 650 N N . LEU A 1 79 ? 0.108 -6.891 -12.305 1.00 94.12 79 LEU A N 1
ATOM 651 C CA . LEU A 1 79 ? -1.294 -6.653 -12.637 1.00 94.12 79 LEU A CA 1
ATOM 652 C C . LEU A 1 79 ? -1.928 -7.847 -13.365 1.00 94.12 79 LEU A C 1
ATOM 654 O O . LEU A 1 79 ? -3.016 -8.280 -12.989 1.00 94.12 79 LEU A O 1
ATOM 658 N N . ALA A 1 80 ? -1.229 -8.429 -14.343 1.00 93.69 80 ALA A N 1
ATOM 659 C CA . ALA A 1 80 ? -1.676 -9.618 -15.070 1.00 93.69 80 ALA A CA 1
ATOM 660 C C . ALA A 1 80 ? -1.967 -10.801 -14.132 1.00 93.69 80 ALA A C 1
ATOM 662 O O . ALA A 1 80 ? -2.963 -11.503 -14.304 1.00 93.69 80 ALA A O 1
ATOM 663 N N . LYS A 1 81 ? -1.144 -10.987 -13.088 1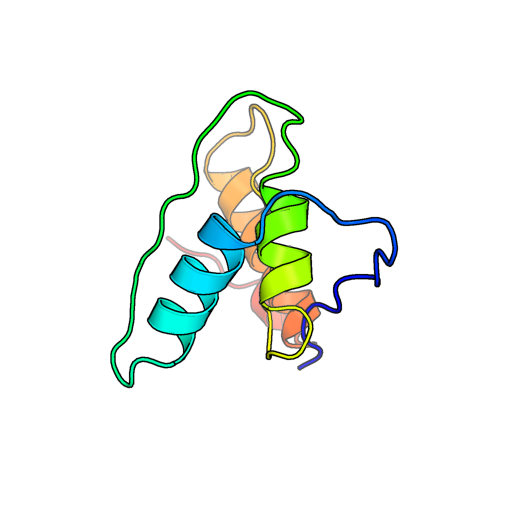.00 92.56 81 LYS A N 1
ATOM 664 C CA . LYS A 1 81 ? -1.389 -12.007 -12.056 1.00 92.56 81 LYS A CA 1
ATOM 665 C C . LYS A 1 81 ? -2.676 -11.765 -11.282 1.00 92.56 81 LYS A C 1
ATOM 667 O O . LYS A 1 81 ? -3.412 -12.716 -11.045 1.00 92.56 81 LYS A O 1
ATOM 672 N N . TYR A 1 82 ? -2.940 -10.522 -10.877 1.00 94.31 82 TYR A N 1
ATOM 673 C CA . TYR A 1 82 ? -4.173 -10.197 -10.161 1.00 94.31 82 TYR A CA 1
ATOM 674 C C . TYR A 1 82 ? -5.396 -10.402 -11.054 1.00 94.31 82 TYR A C 1
ATOM 676 O O . TYR A 1 82 ? -6.397 -10.946 -10.594 1.00 94.31 82 TYR A O 1
ATOM 684 N N . LEU A 1 83 ? -5.314 -10.006 -12.327 1.00 92.62 83 LEU A N 1
ATOM 685 C CA . LEU A 1 83 ? -6.408 -10.124 -13.293 1.00 92.62 83 LEU A CA 1
ATOM 686 C C . LEU A 1 83 ? -6.639 -11.553 -13.798 1.00 92.62 83 LEU A C 1
ATOM 688 O O . LEU A 1 83 ? -7.732 -11.826 -14.282 1.00 92.62 83 LEU A O 1
ATOM 692 N N . GLU A 1 84 ? -5.669 -12.456 -13.617 1.00 92.00 84 GLU A N 1
ATOM 693 C CA . GLU A 1 84 ? -5.666 -13.813 -14.189 1.00 92.00 84 GLU A CA 1
ATOM 694 C C . GLU A 1 84 ? -5.723 -13.790 -15.727 1.00 92.00 84 GLU A C 1
ATOM 696 O O . GLU A 1 84 ? -6.243 -14.704 -16.363 1.00 92.00 84 GLU A O 1
ATOM 701 N N . ASP A 1 85 ? -5.149 -12.742 -16.323 1.00 91.44 85 ASP A N 1
ATOM 702 C CA . ASP A 1 85 ? -5.118 -12.522 -17.766 1.00 91.44 85 ASP A CA 1
ATOM 703 C C . ASP A 1 85 ? -3.660 -12.394 -18.254 1.00 91.44 85 ASP A C 1
ATOM 705 O O . ASP A 1 85 ? -2.996 -11.386 -17.984 1.00 91.44 85 ASP A O 1
ATOM 709 N N . PRO A 1 86 ? -3.134 -13.394 -18.989 1.00 85.31 86 PRO A N 1
ATOM 710 C CA . PRO A 1 86 ? -1.762 -13.370 -19.489 1.00 85.31 86 PRO A CA 1
ATOM 711 C C . PRO A 1 86 ? -1.530 -12.345 -20.611 1.00 85.31 86 PRO A C 1
ATOM 713 O O . PRO A 1 86 ? -0.373 -12.048 -20.920 1.00 85.31 86 PRO A O 1
ATOM 716 N N . TYR A 1 87 ? -2.577 -11.807 -21.242 1.00 88.88 87 TYR A N 1
ATOM 717 C CA . TYR A 1 87 ? -2.448 -10.804 -22.302 1.00 88.88 87 TYR A CA 1
ATOM 718 C C . TYR A 1 87 ? -2.153 -9.412 -21.749 1.00 88.88 87 TYR A C 1
ATOM 720 O O . TYR A 1 87 ? -1.472 -8.633 -22.412 1.00 88.88 87 TYR A O 1
ATOM 728 N N . VAL A 1 88 ? -2.553 -9.127 -20.507 1.00 87.94 88 VAL A N 1
ATOM 729 C CA . VAL A 1 88 ? -2.257 -7.854 -19.830 1.00 87.94 88 VAL A CA 1
ATOM 730 C C . VAL A 1 88 ? -0.749 -7.615 -19.720 1.00 87.94 88 VAL A C 1
ATOM 732 O O . VAL A 1 88 ? -0.282 -6.505 -19.955 1.00 87.94 88 VAL A O 1
ATOM 735 N N . ALA A 1 89 ? 0.038 -8.660 -19.453 1.00 83.00 89 ALA A N 1
ATOM 736 C CA . ALA A 1 89 ? 1.497 -8.557 -19.372 1.00 83.00 89 ALA A CA 1
ATOM 737 C C . ALA A 1 89 ? 2.170 -8.246 -20.723 1.00 83.00 89 ALA A C 1
ATOM 739 O O . ALA A 1 89 ? 3.344 -7.891 -20.751 1.00 83.00 89 ALA A O 1
ATOM 740 N N . LYS A 1 90 ? 1.452 -8.410 -21.841 1.00 85.44 90 LYS A N 1
ATOM 741 C CA . LYS A 1 90 ? 1.962 -8.174 -23.200 1.00 85.44 90 LYS A CA 1
ATOM 742 C C . LYS A 1 90 ? 1.597 -6.793 -23.740 1.00 85.44 90 LYS A C 1
ATOM 744 O O . LYS A 1 90 ? 2.001 -6.462 -24.852 1.00 85.44 90 LYS A O 1
ATOM 749 N N . ILE A 1 91 ? 0.830 -6.003 -22.986 1.00 87.25 91 ILE A N 1
ATOM 750 C CA . ILE A 1 91 ? 0.481 -4.638 -23.375 1.00 87.25 91 ILE A CA 1
ATOM 751 C C . ILE A 1 91 ? 1.752 -3.792 -23.312 1.00 87.25 91 ILE A C 1
ATOM 753 O O . ILE A 1 91 ? 2.344 -3.615 -22.249 1.00 87.25 91 ILE A O 1
ATOM 757 N N . GLN A 1 92 ? 2.167 -3.278 -24.467 1.00 76.94 92 GLN A N 1
ATOM 758 C CA . GLN A 1 92 ? 3.267 -2.329 -24.568 1.00 76.94 92 GLN A CA 1
ATOM 759 C C . GLN A 1 92 ? 2.711 -0.915 -24.426 1.00 76.94 92 GLN A C 1
ATOM 761 O O . GLN A 1 92 ? 1.811 -0.519 -25.165 1.00 76.94 92 GLN A O 1
ATOM 766 N N . PHE A 1 93 ? 3.254 -0.159 -23.479 1.00 70.69 93 PHE A N 1
ATOM 767 C CA . PHE A 1 93 ? 2.984 1.268 -23.352 1.00 70.69 93 PHE A CA 1
ATOM 768 C C . PHE A 1 93 ? 4.082 2.010 -24.110 1.00 70.69 93 PHE A C 1
ATOM 770 O O . PHE A 1 93 ? 5.262 1.734 -23.896 1.00 70.69 93 PHE A O 1
ATOM 777 N N . THR A 1 94 ? 3.672 2.866 -25.045 1.00 60.03 94 THR A N 1
ATOM 778 C CA . THR A 1 94 ? 4.558 3.699 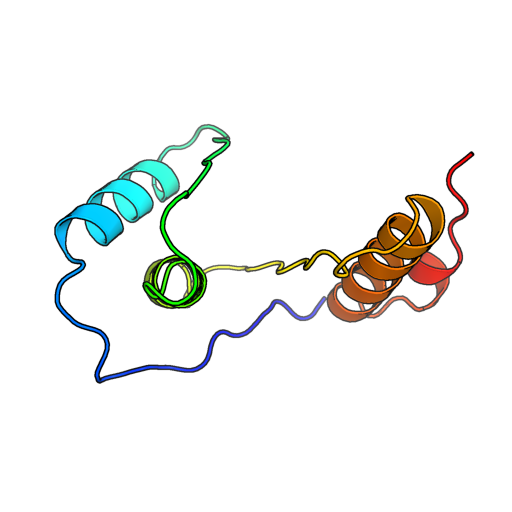-25.875 1.00 60.03 94 THR A CA 1
ATOM 779 C C . THR A 1 94 ? 4.780 5.053 -25.219 1.00 60.03 94 THR A C 1
ATOM 781 O O . THR A 1 94 ? 3.824 5.544 -24.575 1.00 60.03 94 THR A O 1
#

InterPro domains:
  IPR011579 ATPase domain [PF01637] (12-55)
  IPR027417 P-loop containing nucleoside triphosphate hydrolase [G3DSA:3.40.50.300] (3-92)
  IPR027417 P-loop containing nucleoside triphosphate hydrolase [SSF52540] (10-83)

Radius of gyration: 15.59 Å; Cα contacts (8 Å, |Δi|>4): 64; chains: 1; bounding box: 35×24×45 Å

Sequence (94 aa):
MKPYQAPLNEAFVGRETERRRLEDLGEQQSPAIVVVYGRRRVGKTELLEQTYRNRFLIKLEGLENKPQQAQMDHVMYQLAKYLEDPYVAKIQFT

Secondary structure (DSSP, 8-state):
---B-PPP-TT--S-HHHHHHHHHHHHSSS--------STTSSHHHHHHHHHTTS-B----PPTT--HHHHHHHHHHHHHHHHT-TTGGGPPP-

pLDDT: mean 93.14, std 5.39, range [60.03, 97.62]

Organism: NCBI:txid412755

Foldseek 3Di:
DAADAQDDDPPDDDCVPVLVVVLVVVPDPDDDDDDDDDDPPPCSVVSVCNSCNVDRHQDADADPPDDPVVRVLRRQVSVCVRVVHPVSSVDDDD

Solvent-accessible surface area (backbone atoms only — not comparable to full-atom values): 6193 Å² total; per-residue (Å²): 104,56,63,50,76,56,79,89,61,91,83,73,74,96,47,67,70,62,41,48,58,52,50,58,56,69,70,47,97,60,94,82,88,84,86,89,84,77,70,89,89,76,46,67,67,55,52,54,37,69,66,47,40,93,46,92,33,84,82,80,75,82,64,84,97,56,58,71,69,60,42,52,55,47,45,30,45,51,48,17,60,31,53,70,33,81,64,54,50,67,63,81,86,131